Protein AF-A0A932HY67-F1 (afdb_monomer)

Mean predicted aligned error: 9.32 Å

Organism: Tectimicrobiota bacterium (NCBI:txid2528274)

Nearest PDB structures (foldseek):
  8b6h-assembly1_EG  TM=4.560E-01  e=5.804E+0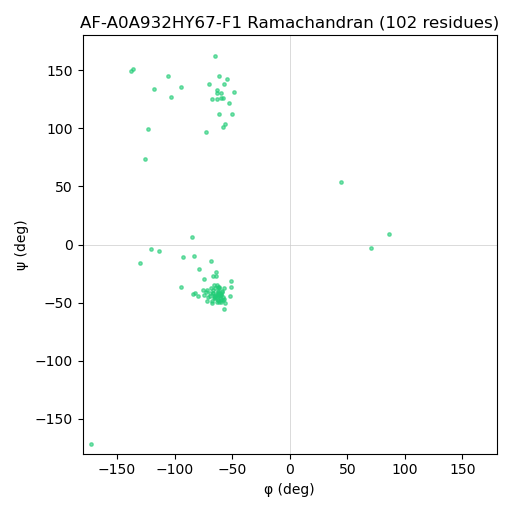0  Tetrahymena thermophila SB210
  8j9j-assembly1_C4  TM=2.887E-01  e=4.428E+00  Euglena gracilis

Foldseek 3Di:
DAPDLPRRDQADPPQRHGLDPDVCLCVQLVVQLVVVLCCCLVVVLVVCCVPPVDDPVVSCVVSVVSSVVSSSVCSVVSSVVSVVVCCVVPPPDDDDPPDDDDDD

Solvent-accessible surface area (backbone atoms only — not comparable to full-atom values): 6252 Å² total; per-residue (Å²): 100,67,75,50,97,89,39,64,39,69,38,31,92,87,77,65,49,59,69,63,86,50,94,69,63,60,54,61,19,51,52,53,32,50,51,53,46,49,51,50,44,54,53,45,49,56,51,47,43,73,74,69,57,67,59,67,70,58,53,51,53,52,44,52,51,46,62,63,49,47,47,68,70,40,44,63,55,20,46,54,52,37,54,51,52,47,42,71,77,54,62,72,76,86,70,80,80,77,73,93,65,85,91,126

Sequence (104 aa):
MFAGIFRMHPACPRCGCRTEREPGYFIGAIYINYAATVFLCLGGFFLLDWLIAPALAVQLAVWTAAAAIFPLLFFRHSRSLWLNVDHFISPPPASPRTNGGPAA

InterPro domains:
  IPR009325 Protein of unknown function DUF983 [PF06170] (2-85)

pLDDT: mean 81.35, std 15.51, range [38.44, 97.31]

Radius of gyration: 19.35 Å; Cα contacts (8 Å, |Δi|>4): 60; chains: 1; bounding box: 55×26×44 Å

Structure (mmCIF, N/CA/C/O backbone):
data_AF-A0A932HY67-F1
#
_entry.id   AF-A0A932HY67-F1
#
l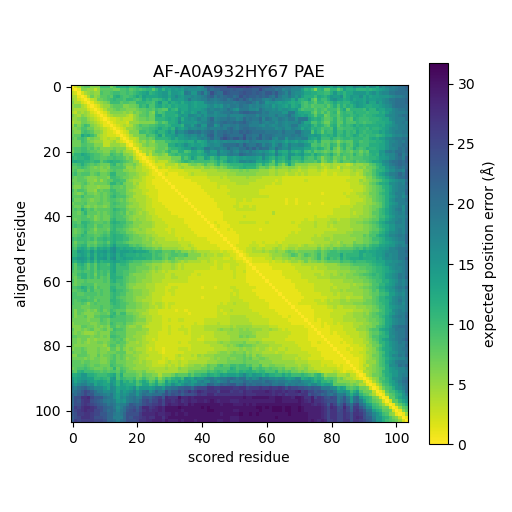oop_
_atom_site.group_PDB
_atom_site.id
_atom_site.type_symbol
_atom_site.label_atom_id
_atom_site.label_alt_id
_atom_site.label_comp_id
_atom_site.label_asym_id
_atom_site.label_entity_id
_atom_site.label_seq_id
_atom_site.pdbx_PDB_ins_code
_atom_site.Cartn_x
_atom_site.Cartn_y
_atom_site.Cartn_z
_atom_site.occupancy
_atom_site.B_iso_or_equiv
_atom_site.auth_seq_id
_atom_site.auth_comp_id
_atom_site.auth_asym_id
_atom_site.auth_atom_id
_atom_site.pdbx_PDB_model_num
ATOM 1 N N . MET A 1 1 ? -20.174 3.059 8.525 1.00 61.09 1 MET A N 1
ATOM 2 C CA . MET A 1 1 ? -18.966 3.206 9.372 1.00 61.09 1 MET A CA 1
ATOM 3 C C . MET A 1 1 ? -18.067 4.351 8.908 1.00 61.09 1 MET A C 1
ATOM 5 O O . MET A 1 1 ? -17.600 5.111 9.745 1.00 61.09 1 MET A O 1
ATOM 9 N N . PHE A 1 2 ? -17.844 4.523 7.602 1.00 62.44 2 PHE A N 1
ATOM 10 C CA . PHE A 1 2 ? -17.059 5.638 7.061 1.00 62.44 2 PHE A CA 1
ATOM 11 C C . PHE A 1 2 ? -17.959 6.812 6.650 1.00 62.44 2 PHE A C 1
ATOM 13 O O . PHE A 1 2 ? -18.986 6.581 6.022 1.00 62.44 2 PHE A O 1
ATOM 20 N N . ALA A 1 3 ? -17.558 8.032 7.016 1.00 60.75 3 ALA A N 1
ATOM 21 C CA . ALA A 1 3 ? -18.196 9.302 6.652 1.00 60.75 3 ALA A CA 1
ATOM 22 C C . ALA A 1 3 ? -17.581 9.926 5.379 1.00 60.75 3 ALA A C 1
ATOM 24 O O . ALA A 1 3 ? -18.102 10.897 4.846 1.00 60.75 3 ALA A O 1
ATOM 25 N N . GLY A 1 4 ? -16.449 9.392 4.908 1.00 71.00 4 GLY A N 1
ATOM 26 C CA . GLY A 1 4 ? -15.748 9.811 3.694 1.00 71.00 4 GLY A CA 1
ATOM 27 C C . GLY A 1 4 ? -14.596 8.860 3.355 1.00 71.00 4 GLY A C 1
ATOM 28 O O . GLY A 1 4 ? -14.440 7.821 3.995 1.00 71.00 4 GLY A O 1
ATOM 29 N N . ILE A 1 5 ? -13.766 9.222 2.370 1.00 60.44 5 ILE A N 1
ATOM 30 C CA . ILE A 1 5 ? -12.633 8.389 1.910 1.00 60.44 5 ILE A CA 1
ATOM 31 C C . ILE A 1 5 ? -11.607 8.168 3.035 1.00 60.44 5 ILE A C 1
ATOM 33 O O . ILE A 1 5 ? -11.156 7.044 3.244 1.00 60.44 5 ILE A O 1
ATOM 37 N N . PHE A 1 6 ? -11.324 9.213 3.819 1.00 62.50 6 PHE A N 1
ATOM 38 C CA . PHE A 1 6 ? -10.413 9.160 4.973 1.00 62.50 6 PHE A CA 1
ATOM 39 C C . PHE A 1 6 ? -11.109 9.369 6.325 1.00 62.50 6 PHE A C 1
ATOM 41 O O . PHE A 1 6 ? -10.484 9.236 7.378 1.00 62.50 6 PHE A O 1
ATOM 48 N N . ARG A 1 7 ? -12.409 9.687 6.319 1.00 59.31 7 ARG A N 1
ATOM 49 C CA . ARG A 1 7 ? -13.151 10.084 7.520 1.00 59.31 7 ARG A CA 1
ATOM 50 C C . ARG A 1 7 ? -14.018 8.934 8.015 1.00 59.31 7 ARG A C 1
ATOM 52 O O . ARG A 1 7 ? -14.811 8.374 7.259 1.00 59.31 7 ARG A O 1
ATOM 59 N N . MET A 1 8 ? -13.878 8.584 9.286 1.00 70.50 8 MET A N 1
ATOM 60 C CA . MET A 1 8 ? -14.686 7.560 9.951 1.00 70.50 8 MET A CA 1
ATOM 61 C C . MET A 1 8 ? -15.695 8.242 10.876 1.00 70.50 8 MET A C 1
ATOM 63 O O . MET A 1 8 ? -15.394 9.298 11.431 1.00 70.50 8 MET A O 1
ATOM 67 N N . HIS A 1 9 ? -16.900 7.687 11.007 1.00 66.75 9 HIS A N 1
ATOM 68 C CA . HIS A 1 9 ? -17.832 8.177 12.023 1.00 66.75 9 HIS A CA 1
ATOM 69 C C . HIS A 1 9 ? -17.306 7.788 13.408 1.00 66.75 9 HIS A C 1
ATOM 71 O O . HIS A 1 9 ? -16.884 6.646 13.549 1.00 66.75 9 HIS A O 1
ATOM 77 N N . PRO A 1 10 ? -17.371 8.673 14.420 1.00 65.56 10 PRO A N 1
ATOM 78 C CA . PRO A 1 10 ? -16.859 8.394 15.768 1.00 65.56 10 PRO A CA 1
ATOM 79 C C . PRO A 1 10 ? -17.604 7.250 16.479 1.00 65.56 10 PRO A C 1
ATOM 81 O O . PRO A 1 10 ? -17.062 6.602 17.376 1.00 65.56 10 PRO A O 1
ATOM 84 N N . ALA A 1 11 ? -18.843 6.984 16.066 1.00 68.75 11 ALA A N 1
ATOM 85 C CA . ALA A 1 11 ? -19.639 5.846 16.496 1.00 68.75 11 ALA A CA 1
ATOM 86 C C . ALA A 1 11 ? -20.349 5.214 15.293 1.00 68.75 11 ALA A C 1
ATOM 88 O O . ALA A 1 11 ? -20.665 5.882 14.304 1.00 68.75 11 ALA A O 1
ATOM 89 N N . CYS A 1 12 ? -20.602 3.910 15.366 1.00 69.81 12 CYS A N 1
ATOM 90 C CA . CYS A 1 12 ? -21.383 3.212 14.359 1.00 69.81 12 CYS A CA 1
ATOM 91 C C . CYS A 1 12 ? -22.844 3.698 14.402 1.00 69.81 12 CYS A C 1
ATOM 93 O O . CYS A 1 12 ? -23.483 3.576 15.445 1.00 69.81 12 CYS A O 1
ATOM 95 N N . PRO A 1 13 ? -23.425 4.166 13.284 1.00 66.19 13 PRO A N 1
ATOM 96 C CA . PRO A 1 13 ? -24.793 4.691 13.268 1.00 66.19 13 PRO A CA 1
ATOM 97 C C . PRO A 1 13 ? -25.872 3.623 13.512 1.00 66.19 13 PRO A C 1
ATOM 99 O O . PRO A 1 13 ? -27.015 3.969 13.774 1.00 66.19 13 PRO A O 1
ATOM 102 N N . ARG A 1 14 ? -25.532 2.327 13.421 1.00 65.56 14 ARG A N 1
ATOM 103 C CA . ARG A 1 14 ? -26.484 1.217 13.600 1.00 65.56 14 ARG A CA 1
ATOM 104 C C . ARG A 1 14 ? -26.513 0.659 15.022 1.00 65.56 14 ARG A C 1
ATOM 106 O O . ARG A 1 14 ? -27.564 0.238 15.480 1.00 65.56 14 ARG A O 1
ATOM 113 N N . CYS A 1 15 ? -25.363 0.599 15.689 1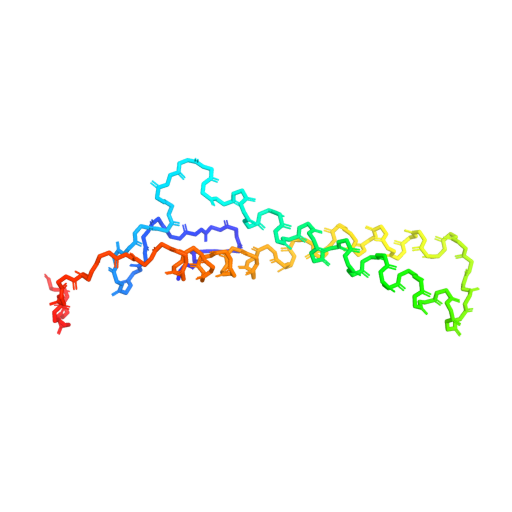.00 69.19 15 CYS A N 1
ATOM 114 C CA . CYS A 1 15 ? -25.236 -0.009 17.018 1.00 69.19 15 CYS A CA 1
ATOM 115 C C . CYS A 1 15 ? -24.726 0.955 18.097 1.00 69.19 15 CYS A C 1
ATOM 117 O O . CYS A 1 15 ? -24.611 0.561 19.249 1.00 69.19 15 CYS A O 1
ATOM 119 N N . GLY A 1 16 ? -24.373 2.196 17.748 1.00 64.94 16 GLY A N 1
ATOM 120 C CA . GLY A 1 16 ? -23.853 3.191 18.691 1.00 64.94 16 GLY A CA 1
ATOM 121 C C . GLY A 1 16 ? -22.442 2.905 19.217 1.00 64.94 16 GLY A C 1
ATOM 122 O O . GLY A 1 16 ? -21.893 3.726 19.949 1.00 64.94 16 GLY A O 1
ATOM 123 N N . CYS A 1 17 ? -21.815 1.782 18.845 1.00 65.31 17 CYS A N 1
ATOM 124 C CA . CYS A 1 17 ? -20.473 1.440 19.311 1.00 65.31 17 CYS A CA 1
ATOM 125 C C . CYS A 1 17 ? -19.442 2.467 18.833 1.00 65.31 17 CYS A C 1
ATOM 127 O O . CYS A 1 17 ? -19.364 2.773 17.639 1.00 65.31 17 CYS A O 1
ATOM 129 N N . ARG A 1 18 ? -18.625 2.960 19.769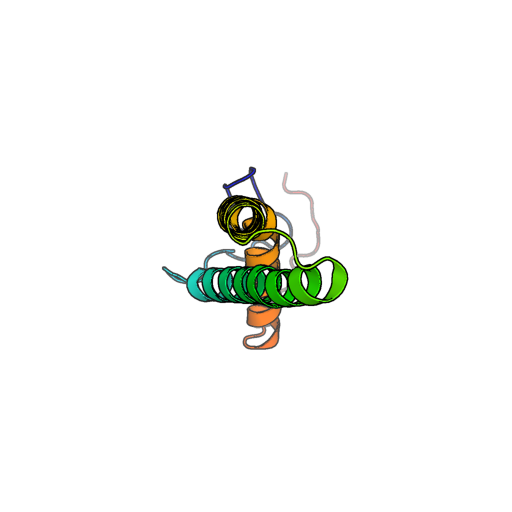 1.00 67.94 18 ARG A N 1
ATOM 130 C CA . ARG A 1 18 ? -17.507 3.866 19.492 1.00 67.94 18 ARG A CA 1
ATOM 131 C C . ARG A 1 18 ? -16.483 3.153 18.611 1.00 67.94 18 ARG A C 1
ATOM 133 O O . ARG A 1 18 ? -16.030 2.069 18.962 1.00 67.94 18 ARG A O 1
ATOM 140 N N . THR A 1 19 ? -16.139 3.742 17.468 1.00 66.19 19 THR A N 1
ATOM 141 C CA . THR A 1 19 ? -15.187 3.135 16.518 1.00 66.19 19 THR A CA 1
ATOM 142 C C . THR A 1 19 ? -13.736 3.310 16.952 1.00 66.19 19 THR A C 1
ATOM 144 O O . THR A 1 19 ? -12.870 2.578 16.494 1.00 66.19 19 THR A O 1
ATOM 147 N N . GLU A 1 20 ? -13.479 4.298 17.808 1.00 69.06 20 GLU A N 1
ATOM 148 C CA . GLU A 1 20 ? -12.183 4.568 18.422 1.00 69.06 20 GLU A CA 1
ATOM 149 C C . GLU A 1 20 ? -12.368 4.535 19.943 1.00 69.06 20 GLU A C 1
ATOM 151 O O . GLU A 1 20 ? -12.915 5.471 20.543 1.00 69.06 20 GLU A O 1
ATOM 156 N N . ARG A 1 21 ? -12.003 3.395 20.545 1.00 68.50 21 ARG A N 1
ATOM 157 C 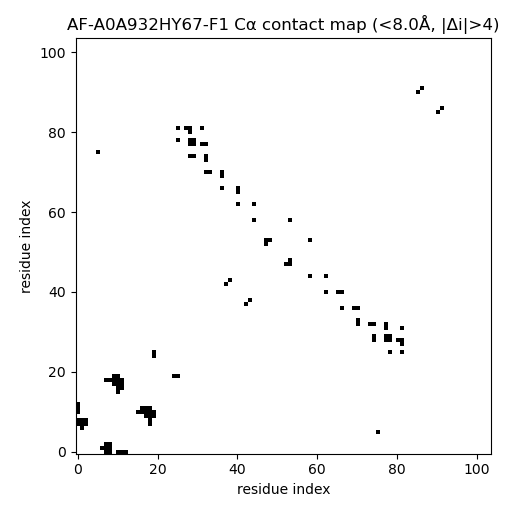CA . ARG A 1 21 ? -12.083 3.167 21.997 1.00 68.50 21 ARG A CA 1
ATOM 158 C C . ARG A 1 21 ? -10.976 3.904 22.749 1.00 68.50 21 ARG A C 1
ATOM 160 O O . ARG A 1 21 ? -11.249 4.476 23.798 1.00 68.50 21 ARG A O 1
ATOM 167 N N . GLU A 1 22 ? -9.773 3.926 22.183 1.00 72.06 22 GLU A N 1
ATOM 168 C CA . GLU A 1 22 ? -8.546 4.423 22.810 1.00 72.06 22 GLU A CA 1
ATOM 169 C C . GLU A 1 22 ? -7.732 5.258 21.807 1.00 72.06 22 GLU A C 1
ATOM 171 O O . GLU A 1 22 ? -7.774 4.979 20.602 1.00 72.06 22 GLU A O 1
ATOM 176 N N . PRO A 1 23 ? -6.973 6.271 22.265 1.00 71.44 23 PRO A N 1
ATOM 177 C CA . PRO A 1 23 ? -6.038 6.975 21.395 1.00 71.44 23 PRO A CA 1
ATOM 178 C C . PRO A 1 23 ? -5.001 5.984 20.847 1.00 71.44 23 PRO A C 1
ATOM 180 O O . PRO A 1 23 ? -4.355 5.268 21.603 1.00 71.44 23 PRO A O 1
ATOM 183 N N . GLY A 1 24 ? -4.848 5.927 19.522 1.00 77.12 24 GLY A N 1
ATOM 184 C CA . GLY A 1 24 ? -3.934 4.975 18.877 1.00 77.12 24 GLY A CA 1
ATOM 185 C C . GLY A 1 24 ? -4.534 3.592 18.596 1.00 77.12 24 GLY A C 1
ATOM 186 O O . GLY A 1 24 ? -3.820 2.709 18.128 1.00 77.12 24 GLY A O 1
ATOM 187 N N . TYR A 1 25 ? -5.844 3.401 18.770 1.00 78.94 25 TYR A N 1
ATOM 188 C CA . TYR A 1 25 ? -6.525 2.135 18.469 1.00 78.94 25 TYR A CA 1
ATOM 189 C C . TYR A 1 25 ? -6.232 1.591 17.055 1.00 78.94 25 TYR A C 1
ATOM 191 O O . TYR A 1 25 ? -6.166 0.385 16.848 1.00 78.94 25 TYR A O 1
ATOM 199 N N . PHE A 1 26 ? -5.989 2.459 16.067 1.00 83.00 26 PHE A N 1
ATOM 200 C CA . PHE A 1 26 ? -5.702 2.052 14.686 1.00 83.00 26 PHE A CA 1
ATOM 201 C C . PHE A 1 26 ? -4.232 1.716 14.388 1.00 83.00 26 PHE A C 1
ATOM 203 O O . PHE A 1 26 ? -3.914 1.457 13.228 1.00 83.00 26 PHE A O 1
ATOM 210 N N . ILE A 1 27 ? -3.338 1.671 15.381 1.00 87.00 27 ILE A N 1
ATOM 211 C CA . ILE A 1 27 ? -1.945 1.235 15.170 1.00 87.00 27 ILE A CA 1
ATOM 212 C C . ILE A 1 27 ? -1.897 -0.195 14.610 1.00 87.00 27 ILE A C 1
ATOM 214 O O . ILE A 1 27 ? -1.153 -0.465 13.668 1.00 87.00 27 ILE A O 1
ATOM 218 N N . GLY A 1 28 ? -2.758 -1.096 15.089 1.00 86.31 28 GLY A N 1
ATOM 219 C CA . GLY A 1 28 ? -2.863 -2.449 14.535 1.00 86.31 28 GLY A CA 1
ATOM 220 C C . GLY A 1 28 ? -3.292 -2.475 13.062 1.00 86.31 28 GLY A C 1
ATOM 221 O O . GLY A 1 28 ? -2.747 -3.231 12.258 1.00 86.31 28 GLY A O 1
ATOM 222 N N . ALA A 1 29 ? -4.186 -1.568 12.660 1.00 90.75 29 ALA A N 1
ATOM 223 C CA . ALA A 1 29 ? -4.548 -1.389 11.255 1.00 90.75 29 ALA A CA 1
ATOM 224 C C . ALA A 1 29 ? -3.379 -0.853 10.404 1.00 90.75 29 ALA A C 1
ATOM 226 O O . ALA A 1 29 ? -3.322 -1.120 9.205 1.00 90.75 29 ALA A O 1
ATOM 227 N N . ILE A 1 30 ? -2.430 -0.111 10.976 1.00 91.56 30 ILE A N 1
ATOM 228 C CA . ILE A 1 30 ? -1.219 0.295 10.246 1.00 91.56 30 ILE A CA 1
ATOM 229 C C . ILE A 1 30 ? -0.338 -0.931 9.987 1.00 91.56 30 ILE A C 1
ATOM 231 O O . ILE A 1 30 ? 0.098 -1.126 8.855 1.00 91.56 30 ILE A O 1
ATOM 235 N N . TYR A 1 31 ? -0.156 -1.801 10.984 1.00 93.12 31 TYR A N 1
ATOM 236 C CA . TYR A 1 31 ? 0.625 -3.032 10.825 1.00 93.12 31 TYR A CA 1
ATOM 237 C C . TYR A 1 31 ? 0.032 -3.992 9.791 1.00 93.12 31 TYR A C 1
ATOM 239 O O . TYR A 1 31 ? 0.775 -4.514 8.964 1.00 93.12 31 TYR A O 1
ATOM 247 N N . ILE A 1 32 ? -1.292 -4.184 9.774 1.00 94.38 32 ILE A N 1
ATOM 248 C CA . ILE A 1 32 ? -1.956 -5.021 8.759 1.00 94.38 32 ILE A CA 1
ATOM 249 C C . ILE A 1 32 ? -1.725 -4.457 7.349 1.00 94.38 32 ILE A C 1
ATOM 251 O O . ILE A 1 32 ? -1.427 -5.206 6.419 1.00 94.38 32 ILE A O 1
ATOM 255 N N . ASN A 1 33 ? -1.823 -3.135 7.183 1.00 95.56 33 ASN A N 1
ATOM 256 C CA . ASN A 1 33 ? -1.604 -2.485 5.892 1.00 95.56 33 ASN A CA 1
ATOM 257 C C . ASN A 1 33 ? -0.145 -2.631 5.441 1.00 95.56 33 ASN A C 1
ATOM 259 O O . ASN A 1 33 ? 0.122 -3.019 4.302 1.00 95.56 33 ASN A O 1
ATOM 263 N N . TYR A 1 34 ? 0.790 -2.380 6.357 1.00 94.88 34 TYR A N 1
ATOM 264 C CA . TYR A 1 34 ? 2.215 -2.528 6.108 1.00 94.88 34 TYR A CA 1
ATOM 265 C C . TYR A 1 34 ? 2.568 -3.964 5.711 1.00 94.88 34 TYR A C 1
ATOM 267 O O . TYR A 1 34 ? 3.184 -4.164 4.668 1.00 94.88 34 TYR A O 1
ATOM 275 N N . ALA A 1 35 ? 2.111 -4.963 6.471 1.00 96.12 35 ALA A N 1
ATOM 276 C CA . ALA A 1 35 ? 2.351 -6.369 6.164 1.00 96.12 35 ALA A CA 1
ATOM 277 C C . ALA A 1 35 ? 1.815 -6.738 4.773 1.00 96.12 35 ALA A C 1
ATOM 279 O O . ALA A 1 35 ? 2.550 -7.299 3.964 1.00 96.12 35 ALA A O 1
ATOM 280 N N . ALA A 1 36 ? 0.572 -6.359 4.454 1.00 96.00 36 ALA A N 1
ATOM 281 C CA . ALA A 1 36 ? -0.014 -6.604 3.136 1.00 96.00 36 ALA A CA 1
ATOM 282 C C . ALA A 1 36 ? 0.798 -5.950 2.003 1.00 96.00 36 ALA A C 1
ATOM 284 O O . ALA A 1 36 ? 1.026 -6.573 0.969 1.00 96.00 36 ALA A O 1
ATOM 285 N N . THR A 1 37 ? 1.276 -4.722 2.215 1.00 96.06 37 THR A N 1
ATOM 286 C CA . THR A 1 37 ? 2.109 -3.998 1.243 1.00 96.06 37 THR A CA 1
ATOM 287 C C . THR A 1 37 ? 3.453 -4.689 1.036 1.00 96.06 37 THR A C 1
ATOM 289 O O . THR A 1 37 ? 3.880 -4.871 -0.099 1.00 96.06 37 THR A O 1
ATOM 292 N N . VAL A 1 38 ? 4.109 -5.119 2.117 1.00 96.38 38 VAL A N 1
ATOM 293 C CA . VAL A 1 38 ? 5.384 -5.845 2.050 1.00 96.38 38 VAL A CA 1
ATOM 294 C C . VAL A 1 38 ? 5.213 -7.161 1.302 1.00 96.38 38 VAL A C 1
ATOM 296 O O . VAL A 1 38 ? 5.988 -7.430 0.390 1.00 96.38 38 VAL A O 1
ATOM 299 N N . PHE A 1 39 ? 4.189 -7.955 1.629 1.00 97.31 39 PHE A N 1
ATOM 300 C CA . PHE A 1 39 ? 3.919 -9.215 0.932 1.00 97.31 39 PHE A CA 1
ATOM 301 C C . PHE A 1 39 ? 3.646 -9.005 -0.556 1.00 97.31 39 PHE A C 1
ATOM 303 O O . PHE A 1 39 ? 4.179 -9.748 -1.379 1.00 97.31 39 PHE A O 1
ATOM 310 N N . LEU A 1 40 ? 2.866 -7.980 -0.905 1.00 96.44 40 LEU A N 1
ATOM 311 C CA . LEU A 1 40 ? 2.602 -7.629 -2.295 1.00 96.44 40 LEU A CA 1
ATOM 312 C C . LEU A 1 40 ? 3.891 -7.247 -3.030 1.00 96.44 40 LEU A C 1
ATOM 314 O O . LEU A 1 40 ? 4.151 -7.771 -4.109 1.00 96.44 40 LEU A O 1
ATOM 318 N N . CYS A 1 41 ? 4.696 -6.354 -2.450 1.00 95.94 41 CYS A N 1
ATOM 319 C CA . CYS A 1 41 ? 5.891 -5.832 -3.104 1.00 95.94 41 CYS A CA 1
ATOM 320 C C . CYS A 1 41 ? 7.011 -6.869 -3.198 1.00 95.94 41 CYS A C 1
ATOM 322 O O . CYS A 1 41 ? 7.552 -7.061 -4.280 1.00 95.94 41 CYS A O 1
ATOM 324 N N . LEU A 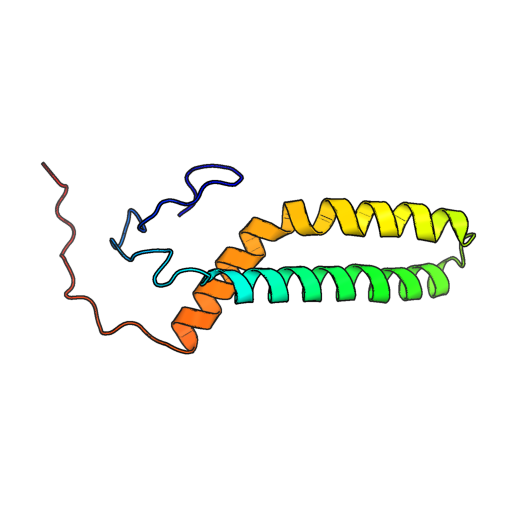1 42 ? 7.355 -7.561 -2.105 1.00 95.88 42 LEU A N 1
ATOM 325 C CA . LEU A 1 42 ? 8.394 -8.597 -2.140 1.00 95.88 42 LEU A CA 1
ATOM 326 C C . LEU A 1 42 ? 7.946 -9.793 -2.977 1.00 95.88 42 LEU A C 1
ATOM 328 O O . LEU A 1 42 ? 8.676 -10.228 -3.865 1.00 95.88 42 LEU A O 1
ATOM 332 N N . GLY A 1 43 ? 6.750 -10.321 -2.705 1.00 96.25 43 GLY A N 1
ATOM 333 C CA . GLY A 1 43 ? 6.232 -11.489 -3.413 1.00 96.25 43 GLY A CA 1
ATOM 334 C C . GLY A 1 43 ? 6.081 -11.212 -4.903 1.00 96.25 43 GLY A C 1
ATOM 335 O O . GLY A 1 43 ? 6.508 -12.011 -5.731 1.00 96.25 43 GLY A O 1
ATOM 336 N N . GLY A 1 44 ? 5.548 -10.042 -5.247 1.00 95.50 44 GLY A N 1
ATOM 337 C CA . GLY A 1 44 ? 5.429 -9.608 -6.625 1.00 95.50 44 GLY A CA 1
ATOM 338 C C . GLY A 1 44 ? 6.777 -9.343 -7.299 1.00 95.50 44 GLY A C 1
ATOM 339 O O . GLY A 1 44 ? 6.936 -9.718 -8.458 1.00 95.50 44 GLY A O 1
ATOM 340 N N . PHE A 1 45 ? 7.756 -8.761 -6.595 1.00 95.56 45 PHE A N 1
ATOM 341 C CA . PHE A 1 45 ? 9.106 -8.548 -7.126 1.00 95.56 45 PHE A CA 1
ATOM 342 C C . PHE A 1 45 ? 9.737 -9.865 -7.564 1.00 95.56 45 PHE A C 1
ATOM 344 O O . PHE A 1 45 ? 10.085 -10.003 -8.735 1.00 95.56 45 PHE A O 1
ATOM 351 N N . PHE A 1 46 ? 9.809 -10.846 -6.660 1.00 95.69 46 PHE A N 1
ATOM 352 C CA . PHE A 1 46 ? 10.397 -12.150 -6.967 1.00 95.69 46 PHE A CA 1
ATOM 353 C C . PHE A 1 46 ? 9.599 -12.914 -8.025 1.00 95.69 46 PHE A C 1
ATOM 355 O O . PHE A 1 46 ? 10.188 -13.563 -8.884 1.00 95.69 46 PHE A O 1
ATOM 362 N N . LEU A 1 47 ? 8.267 -12.819 -8.002 1.00 96.06 47 LEU A N 1
ATOM 363 C CA . LEU A 1 47 ? 7.421 -13.468 -9.001 1.00 96.06 47 LEU A CA 1
ATOM 364 C C . LEU A 1 47 ? 7.654 -12.889 -10.403 1.00 96.06 47 LEU A C 1
ATOM 366 O O . LEU A 1 47 ? 7.795 -13.639 -11.366 1.00 96.06 47 LEU A O 1
ATOM 370 N N . LEU A 1 48 ? 7.707 -11.561 -10.523 1.00 94.62 48 LEU A N 1
ATOM 371 C CA . LEU A 1 48 ? 7.922 -10.881 -11.798 1.00 94.62 48 LEU A CA 1
ATOM 372 C C . LEU A 1 48 ? 9.342 -11.116 -12.329 1.00 94.62 48 LEU A C 1
ATOM 374 O O . LEU A 1 48 ? 9.522 -11.292 -13.535 1.00 94.62 48 LEU A O 1
ATOM 378 N N . ASP A 1 49 ? 10.326 -11.148 -11.427 1.00 94.25 49 ASP A N 1
ATOM 379 C CA . ASP A 1 49 ? 11.706 -11.524 -11.736 1.00 94.25 49 ASP A CA 1
ATOM 380 C C . ASP A 1 49 ? 11.787 -12.944 -12.304 1.00 94.25 49 ASP A C 1
ATOM 382 O O . ASP A 1 49 ? 12.350 -13.156 -13.372 1.00 94.25 49 ASP A O 1
ATOM 386 N N . TRP A 1 50 ? 11.122 -13.900 -11.651 1.00 95.69 50 TRP A N 1
ATOM 387 C CA . TRP A 1 50 ? 11.124 -15.300 -12.066 1.00 95.69 50 TRP A CA 1
ATOM 388 C C . TRP A 1 50 ? 10.429 -15.545 -13.415 1.00 95.69 50 TRP A C 1
ATOM 390 O O . TRP A 1 50 ? 10.858 -16.407 -14.178 1.00 95.69 50 TRP A O 1
ATOM 400 N N . LEU A 1 51 ? 9.365 -14.797 -13.724 1.00 95.38 51 LEU A N 1
ATOM 401 C CA . LEU A 1 51 ? 8.582 -14.982 -14.952 1.00 95.38 51 LEU A CA 1
ATOM 402 C C . LEU A 1 51 ? 9.231 -14.349 -16.190 1.00 95.38 51 LEU A C 1
ATOM 404 O O . LEU A 1 51 ? 9.192 -14.940 -17.267 1.00 95.38 51 LEU A O 1
ATOM 408 N N . ILE A 1 52 ? 9.734 -13.115 -16.065 1.00 94.00 52 ILE A N 1
ATOM 409 C CA . ILE A 1 52 ? 10.097 -12.275 -17.224 1.00 94.00 52 ILE A CA 1
ATOM 410 C C . ILE A 1 52 ? 11.511 -11.682 -17.087 1.00 94.00 52 ILE A C 1
ATOM 412 O O . ILE A 1 52 ? 12.062 -11.220 -18.083 1.00 94.00 52 ILE A O 1
ATOM 416 N N . ALA A 1 53 ? 12.108 -11.696 -15.888 1.00 92.62 53 ALA A N 1
ATOM 417 C CA . ALA A 1 53 ? 13.416 -11.101 -15.587 1.00 92.62 53 ALA A CA 1
ATOM 418 C C . ALA A 1 53 ? 13.608 -9.690 -16.196 1.00 92.62 53 ALA A C 1
ATOM 420 O O . ALA A 1 53 ? 14.554 -9.452 -16.956 1.00 92.62 53 ALA A O 1
ATOM 421 N N . PRO A 1 54 ? 12.684 -8.740 -15.937 1.00 92.56 54 PRO A N 1
ATOM 422 C CA . PRO A 1 54 ? 12.783 -7.394 -16.490 1.00 92.56 54 PRO A CA 1
ATOM 423 C C . PRO A 1 54 ? 14.013 -6.655 -15.942 1.00 92.56 54 PRO A C 1
ATOM 425 O O . PRO A 1 54 ? 14.556 -6.987 -14.892 1.00 92.56 54 PRO A O 1
ATOM 428 N N . ALA A 1 55 ? 14.423 -5.581 -16.619 1.00 95.56 55 ALA A N 1
ATOM 429 C CA . ALA A 1 55 ? 15.494 -4.728 -16.115 1.00 95.56 55 ALA A CA 1
ATOM 430 C C . ALA A 1 55 ? 15.160 -4.181 -14.714 1.00 95.56 55 ALA A C 1
ATOM 432 O O . ALA A 1 55 ? 14.047 -3.699 -14.476 1.00 95.56 55 ALA A O 1
ATOM 433 N N . LEU A 1 56 ? 16.158 -4.160 -13.824 1.00 93.31 56 LEU A N 1
ATOM 434 C CA . LEU A 1 56 ? 16.014 -3.706 -12.435 1.00 93.31 56 LEU A CA 1
ATOM 435 C C . LEU A 1 56 ? 15.353 -2.321 -12.325 1.00 93.31 56 LEU A C 1
ATOM 437 O O . LEU A 1 56 ? 14.541 -2.086 -11.434 1.00 93.31 56 LEU A O 1
ATOM 441 N N . ALA A 1 57 ? 15.646 -1.409 -13.257 1.00 95.25 57 ALA A N 1
ATOM 442 C CA . ALA A 1 57 ? 15.050 -0.073 -13.275 1.00 95.25 57 ALA A CA 1
ATOM 443 C C . ALA A 1 57 ? 13.516 -0.104 -13.433 1.00 95.25 57 ALA A C 1
ATOM 445 O O . ALA A 1 57 ? 12.813 0.673 -12.789 1.00 95.25 57 ALA A O 1
ATOM 446 N N . VAL A 1 58 ? 12.993 -1.029 -14.247 1.00 94.88 58 VAL A N 1
ATOM 447 C CA . VAL A 1 58 ? 11.549 -1.206 -14.460 1.00 94.88 58 VAL A CA 1
ATOM 448 C C . VAL A 1 58 ? 10.901 -1.791 -13.210 1.00 94.88 58 VAL A C 1
ATOM 450 O O . VAL A 1 58 ? 9.883 -1.276 -12.754 1.00 94.88 58 VAL A O 1
ATOM 453 N N . GLN A 1 59 ? 11.513 -2.817 -12.613 1.00 94.12 59 GLN A N 1
ATOM 454 C CA . GLN A 1 59 ? 11.057 -3.384 -11.340 1.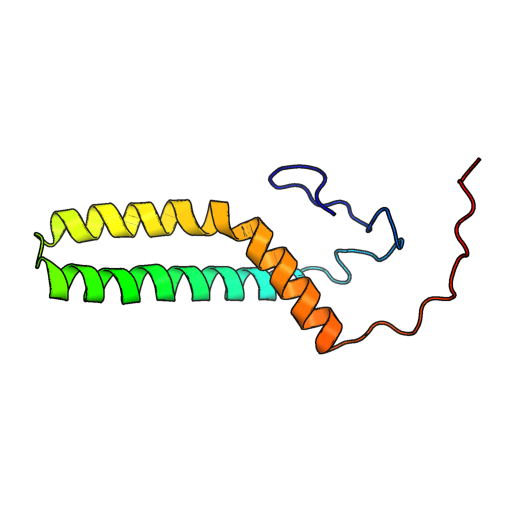00 94.12 59 GLN A CA 1
ATOM 455 C C . GLN A 1 59 ? 10.992 -2.318 -10.245 1.00 94.12 59 GLN A C 1
ATOM 457 O O . GLN A 1 59 ? 9.958 -2.170 -9.598 1.00 94.12 59 GLN A O 1
ATOM 462 N N . LEU A 1 60 ? 12.062 -1.543 -10.055 1.00 95.00 60 LEU A N 1
ATOM 463 C CA . LEU A 1 60 ? 12.100 -0.492 -9.041 1.00 95.00 60 LEU A CA 1
ATOM 464 C C . LEU A 1 60 ? 11.001 0.548 -9.272 1.00 95.00 60 LEU A C 1
ATOM 466 O O . LEU A 1 60 ? 10.313 0.912 -8.321 1.00 95.00 60 LEU A O 1
ATOM 470 N N . ALA A 1 61 ? 10.780 0.986 -10.514 1.00 96.06 61 ALA A N 1
ATOM 471 C CA . ALA A 1 61 ? 9.722 1.943 -10.827 1.00 96.06 61 ALA A CA 1
ATOM 472 C C . ALA A 1 61 ? 8.322 1.388 -10.507 1.00 96.06 61 ALA A C 1
ATOM 474 O O . ALA A 1 61 ? 7.533 2.049 -9.828 1.00 96.06 61 ALA A O 1
ATOM 475 N N . VAL A 1 62 ? 8.031 0.157 -10.940 1.00 95.69 62 VAL A N 1
ATOM 476 C CA . VAL A 1 62 ? 6.735 -0.503 -10.715 1.00 95.69 62 VAL A CA 1
ATOM 477 C C . VAL A 1 62 ? 6.480 -0.725 -9.226 1.00 95.69 62 VAL A C 1
ATOM 479 O O . VAL A 1 62 ? 5.423 -0.344 -8.722 1.00 95.69 62 VAL A O 1
ATOM 482 N N . TRP A 1 63 ? 7.445 -1.291 -8.497 1.00 96.25 63 TRP A N 1
ATOM 483 C CA . TRP A 1 63 ? 7.261 -1.632 -7.085 1.00 96.25 63 TRP A CA 1
ATOM 484 C C . TRP A 1 63 ? 7.284 -0.411 -6.170 1.00 96.25 63 TRP A C 1
ATOM 486 O O . TRP A 1 63 ? 6.565 -0.399 -5.174 1.00 96.25 63 TRP A O 1
ATOM 496 N N . THR A 1 64 ? 8.004 0.654 -6.531 1.00 96.25 64 THR A N 1
ATOM 497 C CA . THR A 1 64 ? 7.920 1.937 -5.814 1.00 96.25 64 THR A CA 1
ATOM 498 C C . THR A 1 64 ? 6.537 2.567 -5.980 1.00 96.25 64 THR A C 1
ATOM 500 O O . THR A 1 64 ? 5.934 3.004 -4.999 1.00 96.25 64 THR A O 1
ATOM 503 N N . ALA A 1 65 ? 5.987 2.570 -7.200 1.00 96.56 65 ALA A N 1
ATOM 504 C CA . ALA A 1 65 ? 4.631 3.059 -7.440 1.00 96.56 65 ALA A CA 1
ATOM 505 C C . ALA A 1 65 ? 3.579 2.206 -6.708 1.00 96.56 65 ALA A C 1
ATOM 507 O O . ALA A 1 65 ? 2.679 2.751 -6.064 1.00 96.56 65 ALA A O 1
ATOM 508 N N . ALA A 1 66 ? 3.718 0.876 -6.739 1.00 95.81 66 ALA A N 1
ATOM 509 C CA . ALA A 1 66 ? 2.843 -0.038 -6.008 1.00 95.81 66 ALA A CA 1
ATOM 510 C C . ALA A 1 66 ? 2.900 0.209 -4.492 1.00 95.81 66 ALA A C 1
ATOM 512 O O . ALA A 1 66 ? 1.852 0.316 -3.856 1.00 95.81 66 ALA A O 1
ATOM 513 N N . ALA A 1 67 ? 4.099 0.387 -3.927 1.00 95.38 67 ALA A N 1
ATOM 514 C CA . ALA A 1 67 ? 4.297 0.680 -2.509 1.00 95.38 67 ALA A CA 1
ATOM 515 C C . ALA A 1 67 ? 3.693 2.026 -2.075 1.00 95.38 67 ALA A C 1
ATOM 517 O O . ALA A 1 67 ? 3.313 2.168 -0.917 1.00 95.38 67 ALA A O 1
ATOM 518 N N . ALA A 1 68 ? 3.568 3.004 -2.976 1.00 95.38 68 ALA A N 1
ATOM 519 C CA . ALA A 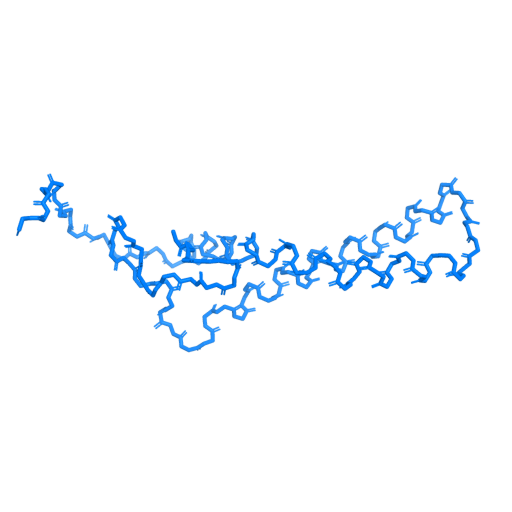1 68 ? 2.918 4.281 -2.680 1.00 95.38 68 ALA A CA 1
ATOM 520 C C . ALA A 1 68 ? 1.385 4.205 -2.798 1.00 95.38 68 ALA A C 1
ATOM 522 O O . ALA A 1 68 ? 0.662 4.751 -1.965 1.00 95.38 68 ALA A O 1
ATOM 523 N N . ILE A 1 69 ? 0.872 3.526 -3.827 1.00 95.69 69 ILE A N 1
ATOM 524 C CA . ILE A 1 69 ? -0.561 3.519 -4.157 1.00 95.69 69 ILE A CA 1
ATOM 525 C C . ILE A 1 69 ? -1.326 2.482 -3.328 1.00 95.69 69 ILE A C 1
ATOM 527 O O . ILE A 1 69 ? -2.419 2.765 -2.829 1.00 95.69 69 ILE A O 1
ATOM 531 N N . PHE A 1 70 ? -0.771 1.282 -3.157 1.00 95.31 70 PHE A N 1
ATOM 532 C CA . PHE A 1 70 ? -1.469 0.177 -2.505 1.00 95.31 70 PHE A CA 1
ATOM 533 C C . PHE A 1 70 ? -1.880 0.485 -1.054 1.00 95.31 70 PHE A C 1
ATOM 535 O O . PHE A 1 70 ? -3.058 0.286 -0.741 1.00 95.31 70 PHE A O 1
ATOM 542 N N . PRO A 1 71 ? -1.017 1.050 -0.182 1.00 92.44 71 PRO A N 1
ATOM 543 C CA . PRO A 1 71 ? -1.412 1.407 1.179 1.00 92.44 71 PRO A CA 1
ATOM 544 C C . PRO A 1 71 ? -2.597 2.367 1.234 1.00 92.44 71 PRO A C 1
ATOM 546 O O . PRO A 1 71 ? -3.462 2.217 2.099 1.00 92.44 71 PRO A O 1
ATOM 549 N N . LEU A 1 72 ? -2.664 3.326 0.303 1.00 91.94 72 LEU A N 1
ATOM 550 C CA . LEU A 1 72 ? -3.733 4.325 0.234 1.00 91.94 72 LEU A CA 1
ATOM 551 C C . LEU A 1 72 ? -5.077 3.679 -0.118 1.00 91.94 72 LEU A C 1
ATOM 553 O O . LEU A 1 72 ? -6.096 3.992 0.498 1.00 91.94 72 LEU A O 1
ATOM 557 N N . LEU A 1 73 ? -5.075 2.732 -1.060 1.00 90.88 73 LEU A N 1
ATOM 558 C CA . LEU A 1 73 ? -6.269 1.973 -1.444 1.00 90.88 73 LEU A CA 1
ATOM 559 C C . LEU A 1 73 ? -6.679 0.966 -0.357 1.00 90.88 73 LEU A C 1
ATOM 561 O O . LEU A 1 73 ? -7.864 0.793 -0.049 1.00 90.88 73 LEU A O 1
ATOM 565 N N . PHE A 1 74 ? -5.699 0.316 0.268 1.00 92.38 74 PHE A N 1
ATOM 566 C CA . PHE A 1 74 ? -5.922 -0.736 1.254 1.00 92.38 74 PHE A CA 1
ATOM 567 C C . PHE A 1 74 ? -6.198 -0.203 2.669 1.00 92.38 74 PHE A C 1
ATOM 569 O O . PHE A 1 74 ? -6.661 -0.940 3.538 1.00 92.38 74 PHE A O 1
ATOM 576 N N . PHE A 1 75 ? -6.008 1.094 2.919 1.00 88.94 75 PHE A N 1
ATOM 577 C CA . PHE A 1 75 ? -6.212 1.722 4.228 1.00 88.94 75 PHE A CA 1
ATOM 578 C C . PHE A 1 75 ? -7.587 1.435 4.848 1.00 88.94 75 PHE A C 1
ATOM 580 O O . PHE A 1 75 ? -7.694 1.096 6.030 1.00 88.94 75 PHE A O 1
ATOM 587 N N . ARG A 1 76 ? -8.652 1.519 4.040 1.00 86.25 76 ARG A N 1
ATOM 588 C CA . ARG A 1 76 ? -10.031 1.264 4.492 1.00 86.25 76 ARG A CA 1
ATOM 589 C C . ARG A 1 76 ? -10.241 -0.198 4.880 1.00 86.25 76 ARG A C 1
ATOM 591 O O . ARG A 1 76 ? -10.869 -0.473 5.903 1.00 86.25 76 ARG A O 1
ATOM 598 N N . HIS A 1 77 ? -9.683 -1.110 4.088 1.00 88.94 77 HIS A N 1
ATOM 599 C CA . HIS A 1 77 ? -9.741 -2.549 4.327 1.00 88.94 77 HIS A CA 1
ATOM 600 C C . HIS A 1 77 ? -8.990 -2.906 5.604 1.00 88.94 77 HIS A C 1
ATOM 602 O O . HIS A 1 77 ? -9.541 -3.584 6.462 1.00 88.94 77 HIS A O 1
ATOM 608 N N . SER A 1 78 ? -7.793 -2.349 5.785 1.00 89.88 78 SER A N 1
ATOM 609 C CA . SER A 1 78 ? -6.979 -2.591 6.970 1.00 89.88 78 SER A CA 1
ATOM 610 C C . SER A 1 78 ? -7.670 -2.167 8.268 1.00 89.88 78 SER A C 1
ATOM 612 O O . SER A 1 78 ? -7.694 -2.916 9.243 1.00 89.88 78 SER A O 1
ATOM 614 N N . ARG A 1 79 ? -8.323 -0.995 8.271 1.00 87.31 79 ARG A N 1
ATOM 615 C CA . ARG A 1 79 ? -9.129 -0.543 9.418 1.00 87.31 79 ARG A CA 1
ATOM 616 C C . ARG A 1 79 ? -10.300 -1.479 9.699 1.00 87.31 79 ARG A C 1
ATOM 618 O O . ARG A 1 79 ? -10.537 -1.813 10.854 1.00 87.31 79 ARG A O 1
ATOM 625 N N . SER A 1 80 ? -11.012 -1.916 8.660 1.00 86.25 80 SER A N 1
ATOM 626 C CA . SER A 1 80 ? -12.113 -2.875 8.804 1.00 86.25 80 SER A CA 1
ATOM 627 C C . SER A 1 80 ? -11.632 -4.219 9.352 1.00 86.25 80 SER A C 1
ATOM 629 O O . SER A 1 80 ? -12.293 -4.809 10.200 1.00 86.25 80 SER A O 1
ATOM 631 N N . LEU A 1 81 ? -10.487 -4.706 8.877 1.00 88.62 81 LEU A N 1
ATOM 632 C CA . LEU A 1 81 ? -9.929 -5.993 9.277 1.00 88.62 81 LEU A CA 1
ATOM 633 C C . LEU A 1 81 ? -9.451 -5.946 10.731 1.00 88.62 81 LEU A C 1
ATOM 635 O O . LEU A 1 81 ? -9.783 -6.840 11.501 1.00 88.62 81 LEU A O 1
ATOM 639 N N . TRP A 1 82 ? -8.800 -4.852 11.136 1.00 90.56 82 TRP A N 1
ATOM 640 C CA . TRP A 1 82 ? -8.429 -4.616 12.531 1.00 90.56 82 TRP A CA 1
ATOM 641 C C . TRP A 1 82 ? -9.635 -4.613 13.476 1.00 90.56 82 TRP A C 1
ATOM 643 O O . TRP A 1 82 ? -9.600 -5.274 14.502 1.00 90.56 82 TRP A O 1
ATOM 653 N N . LEU A 1 83 ? -10.728 -3.939 13.109 1.00 84.50 83 LEU A N 1
ATOM 654 C CA . LEU A 1 83 ? -11.955 -3.927 13.915 1.00 84.50 83 LEU A CA 1
ATOM 655 C C . LEU A 1 83 ? -12.567 -5.324 14.088 1.00 84.50 83 LEU A C 1
ATOM 657 O O . LEU A 1 83 ? -13.108 -5.630 15.146 1.00 84.50 83 LEU A O 1
ATOM 661 N N . ASN A 1 84 ? -12.492 -6.168 13.054 1.00 86.19 84 ASN A N 1
ATOM 662 C CA . ASN A 1 84 ? -12.928 -7.559 13.162 1.00 86.19 84 ASN A CA 1
ATOM 663 C C . ASN A 1 84 ? -12.008 -8.338 14.107 1.00 86.19 84 ASN A C 1
ATOM 665 O O . ASN A 1 84 ? -12.499 -8.999 15.014 1.00 86.19 84 ASN A O 1
ATOM 669 N N . VAL A 1 85 ? -10.689 -8.224 13.927 1.00 87.19 85 VAL A N 1
ATOM 670 C CA . VAL A 1 85 ? -9.688 -8.879 14.782 1.00 87.19 85 VAL A CA 1
ATOM 671 C C . VAL A 1 85 ? -9.862 -8.472 16.247 1.00 87.19 85 VAL A C 1
ATOM 673 O O . VAL A 1 85 ? -9.931 -9.339 17.112 1.00 87.19 85 VAL A O 1
ATOM 676 N N . ASP A 1 86 ? -10.016 -7.179 16.527 1.00 85.06 86 ASP A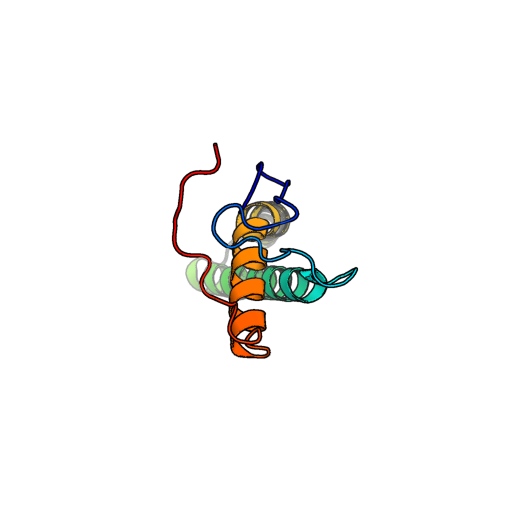 N 1
ATOM 677 C CA . ASP A 1 86 ? -10.244 -6.667 17.879 1.00 85.06 86 ASP A CA 1
ATOM 678 C C . ASP A 1 86 ? -11.556 -7.184 18.479 1.00 85.06 86 ASP A C 1
ATOM 680 O O . ASP A 1 86 ? -11.582 -7.586 19.637 1.00 85.06 86 ASP A O 1
ATOM 684 N N . HIS A 1 87 ? -12.632 -7.266 17.690 1.00 82.06 87 HIS A N 1
ATOM 685 C CA . HIS A 1 87 ? -13.898 -7.841 18.151 1.00 82.06 87 HIS A CA 1
ATOM 686 C C . HIS A 1 87 ? -13.781 -9.330 18.510 1.00 82.06 87 HIS A C 1
ATOM 688 O O . HIS A 1 87 ? -14.439 -9.785 19.442 1.00 82.06 87 HIS A O 1
ATOM 694 N N . PHE A 1 88 ? -12.949 -10.086 17.788 1.00 83.12 88 PHE A N 1
ATOM 695 C CA . PHE A 1 88 ? -12.687 -11.494 18.091 1.00 83.12 88 PHE A CA 1
ATOM 696 C C . PHE A 1 88 ? -11.818 -11.678 19.339 1.00 83.12 88 PHE A C 1
ATOM 698 O O . PHE A 1 88 ? -12.083 -12.583 20.126 1.00 83.12 88 PHE A O 1
ATOM 705 N N . ILE A 1 89 ? -10.792 -10.841 19.524 1.00 84.56 89 ILE A N 1
ATOM 706 C CA . ILE A 1 89 ? -9.882 -10.921 20.680 1.00 84.56 89 ILE A CA 1
ATOM 707 C C . ILE A 1 89 ? -10.573 -10.407 21.948 1.00 84.56 89 ILE A C 1
ATOM 709 O O . ILE A 1 89 ? -10.471 -11.018 23.009 1.00 84.56 89 ILE A O 1
ATOM 713 N N . SER A 1 90 ? -11.294 -9.295 21.821 1.00 79.88 90 SER A N 1
ATOM 714 C CA . SER A 1 90 ? -11.938 -8.568 22.911 1.00 79.88 90 SER A CA 1
ATOM 715 C C . SER A 1 90 ? -13.425 -8.383 22.604 1.00 79.88 90 SER A C 1
ATOM 717 O O . SER A 1 90 ? -13.859 -7.266 22.278 1.00 79.88 90 SER A O 1
ATOM 719 N N . PRO A 1 91 ? -14.237 -9.454 22.708 1.00 74.00 91 PRO A N 1
ATOM 720 C CA . PRO A 1 91 ? -15.664 -9.343 22.473 1.00 74.00 91 PRO A CA 1
ATOM 721 C C . PRO A 1 91 ? -16.253 -8.309 23.444 1.00 74.00 91 PRO A C 1
ATOM 723 O O . PRO A 1 91 ? -16.032 -8.386 24.657 1.00 74.00 91 PRO A O 1
ATOM 726 N N . PRO A 1 92 ? -16.977 -7.295 22.943 1.00 68.19 92 PRO A N 1
ATOM 727 C CA . PRO A 1 92 ? -17.635 -6.333 23.801 1.00 68.19 92 PRO A CA 1
ATOM 728 C C . PRO A 1 92 ? -18.668 -7.058 24.676 1.00 68.19 92 PRO A C 1
ATOM 730 O O . PRO A 1 92 ? -19.311 -8.002 24.206 1.00 68.19 92 PRO A O 1
ATOM 733 N N . PRO A 1 93 ? -18.865 -6.617 25.933 1.00 68.56 93 PRO A N 1
ATOM 734 C CA . PRO A 1 93 ? -19.938 -7.144 26.765 1.00 68.56 93 PRO A CA 1
ATOM 735 C C . PRO A 1 93 ? -21.266 -7.001 26.017 1.00 68.56 93 PRO A C 1
ATOM 737 O O . PRO A 1 93 ? -21.467 -6.020 25.295 1.00 68.56 93 PRO A O 1
ATOM 740 N N . ALA A 1 94 ? -22.153 -7.990 26.164 1.00 63.72 94 ALA A N 1
ATOM 741 C CA . ALA A 1 94 ? -23.433 -8.016 25.469 1.00 63.72 94 ALA A CA 1
ATOM 742 C C . ALA A 1 94 ? -24.163 -6.675 25.656 1.00 63.72 94 ALA A C 1
ATOM 744 O O . ALA A 1 94 ? -24.561 -6.320 26.765 1.00 63.72 94 ALA A O 1
ATOM 745 N N . SER A 1 95 ? -24.312 -5.911 24.570 1.00 58.44 95 SER A N 1
ATOM 746 C CA . SER A 1 95 ? -25.082 -4.671 24.600 1.00 58.44 95 SER A CA 1
ATOM 747 C C . SER A 1 95 ? -26.536 -5.014 24.932 1.00 58.44 95 SER A C 1
ATOM 749 O O . SER A 1 95 ? -27.085 -5.910 24.275 1.00 58.44 95 SER A O 1
ATOM 751 N N . PRO A 1 96 ? -27.199 -4.311 25.869 1.00 52.56 96 PRO A N 1
ATOM 752 C CA . PRO A 1 96 ? -28.646 -4.391 25.998 1.00 52.56 96 PRO A CA 1
ATOM 753 C C . PRO A 1 96 ? -29.243 -4.110 24.620 1.00 52.56 96 PRO A C 1
ATOM 755 O O . PRO A 1 96 ? -28.941 -3.080 24.017 1.00 52.56 96 PRO A O 1
ATOM 758 N N . ARG A 1 97 ? -30.017 -5.053 24.077 1.00 53.06 97 ARG A N 1
ATOM 759 C CA . ARG A 1 97 ? -30.714 -4.867 22.803 1.00 53.06 97 ARG A CA 1
ATOM 760 C C . ARG A 1 97 ? -31.622 -3.647 22.949 1.00 53.06 97 ARG A C 1
ATOM 762 O O . ARG A 1 97 ? -32.696 -3.756 23.532 1.00 53.06 97 ARG A O 1
ATOM 769 N N . THR A 1 98 ? -31.218 -2.491 22.434 1.00 56.16 98 THR A N 1
ATOM 770 C CA . THR A 1 98 ? -32.174 -1.423 22.166 1.00 56.16 98 THR A CA 1
ATOM 771 C C . THR A 1 98 ? -32.959 -1.881 20.946 1.00 56.16 98 THR A C 1
ATOM 773 O O . THR A 1 98 ? -32.485 -1.851 19.812 1.00 56.16 98 THR A O 1
ATOM 776 N N . ASN A 1 99 ? -34.131 -2.461 21.214 1.00 50.81 99 ASN A N 1
ATOM 777 C CA . ASN A 1 99 ? -35.094 -2.838 20.190 1.00 50.81 99 ASN A CA 1
ATOM 778 C C . ASN A 1 99 ? -35.296 -1.654 19.242 1.00 50.81 99 ASN A C 1
ATOM 780 O O . ASN A 1 99 ? -35.474 -0.523 19.690 1.00 50.81 99 ASN A O 1
ATOM 784 N N . GLY A 1 100 ? -35.225 -1.927 17.939 1.00 52.25 100 GLY A N 1
ATOM 785 C CA . GLY A 1 100 ? -35.390 -0.926 16.896 1.00 52.25 100 GLY A CA 1
ATOM 786 C C . GLY A 1 100 ? -36.725 -0.201 17.027 1.00 52.25 100 GLY A C 1
ATOM 787 O O . GLY A 1 100 ? -37.762 -0.736 16.654 1.00 52.25 100 GLY A O 1
ATOM 788 N N . GLY A 1 101 ? -36.676 1.026 17.530 1.00 44.38 101 GLY A N 1
ATOM 789 C CA . GLY A 1 101 ? -37.700 2.039 17.334 1.00 44.38 101 GLY A CA 1
ATOM 790 C C . GLY A 1 101 ? -37.057 3.211 16.591 1.00 44.38 101 GLY A C 1
ATOM 791 O O . GLY A 1 101 ? -35.933 3.582 16.944 1.00 44.38 101 GLY A O 1
ATOM 792 N N . PRO A 1 102 ? -37.690 3.768 15.544 1.00 50.34 102 PRO A N 1
ATOM 793 C CA . PRO A 1 102 ? -37.178 4.969 14.900 1.00 50.34 102 PRO A CA 1
ATOM 794 C C . PRO A 1 102 ? -37.116 6.098 15.934 1.00 50.34 102 PRO A C 1
ATOM 796 O O . PRO A 1 102 ? -38.079 6.328 16.662 1.00 50.34 102 PRO A O 1
ATOM 799 N N . ALA A 1 103 ? -35.968 6.772 16.009 1.00 50.06 103 ALA A N 1
ATOM 800 C CA . ALA A 1 103 ? -35.841 8.021 16.744 1.00 50.06 103 ALA A CA 1
ATOM 801 C C . ALA A 1 103 ? -36.789 9.049 16.103 1.00 50.06 103 ALA A C 1
ATOM 803 O O . ALA A 1 103 ? -36.590 9.418 14.943 1.00 50.06 103 ALA A O 1
ATOM 804 N N . ALA A 1 104 ? -37.829 9.428 16.843 1.00 38.44 104 ALA A N 1
ATOM 805 C CA . ALA A 1 104 ? -38.659 10.602 16.598 1.00 38.44 104 ALA A CA 1
ATOM 806 C C . ALA A 1 104 ? -38.204 11.725 17.534 1.00 38.44 104 ALA A C 1
ATOM 808 O O . ALA A 1 104 ? -37.837 11.396 18.688 1.00 38.44 104 ALA A O 1
#

Secondary structure (DSSP, 8-state):
-BSSSS-B-SB-TTT--BS--STTTTHHHHHHHHHHHHHHHHHHHHHHHHHH---HHHHHHHHHHHHHHHHHHHHHHHHHHHHHHHHHHSPPP-----------